Protein AF-A0A0K0G2F4-F1 (afdb_monomer_lite)

Structure (mmCIF, N/CA/C/O backbone):
data_AF-A0A0K0G2F4-F1
#
_entry.id   AF-A0A0K0G2F4-F1
#
loop_
_atom_site.group_PDB
_atom_site.id
_atom_site.type_symbol
_atom_site.label_atom_id
_atom_site.label_alt_id
_atom_site.label_comp_id
_atom_site.label_asym_id
_atom_site.label_entity_id
_atom_site.label_seq_id
_atom_site.pdbx_PDB_ins_code
_atom_site.Cartn_x
_atom_site.Cartn_y
_atom_site.Cartn_z
_atom_site.occupancy
_atom_site.B_iso_or_equiv
_atom_site.auth_seq_id
_atom_site.auth_comp_id
_atom_site.auth_asym_id
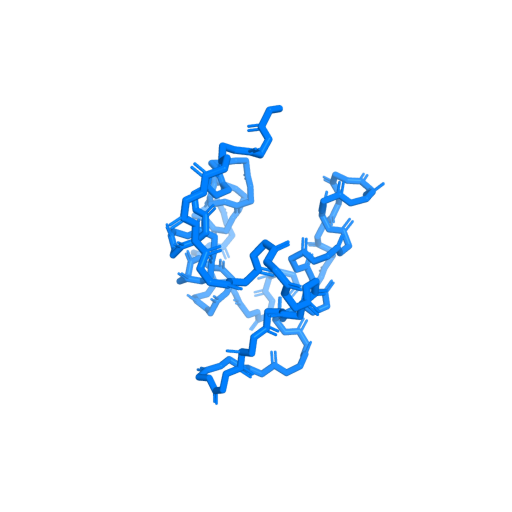_atom_site.auth_atom_id
_atom_site.pdbx_PDB_model_num
ATOM 1 N N . MET A 1 1 ? 2.473 12.211 12.099 1.00 48.44 1 MET A N 1
ATOM 2 C CA . MET A 1 1 ? 1.311 13.075 12.403 1.00 48.44 1 MET A CA 1
ATOM 3 C C . MET A 1 1 ? 0.169 12.676 11.480 1.00 48.44 1 MET A C 1
ATOM 5 O O . MET A 1 1 ? 0.125 13.144 10.352 1.00 48.44 1 MET A O 1
ATOM 9 N N . PHE A 1 2 ? -0.718 11.786 11.929 1.00 51.69 2 PHE A N 1
ATOM 10 C CA . PHE A 1 2 ? -2.007 11.575 11.269 1.00 51.69 2 PHE A CA 1
ATOM 11 C C . PHE A 1 2 ? -2.917 12.702 11.753 1.00 51.69 2 PHE A C 1
ATOM 13 O O . PHE A 1 2 ? -3.247 12.769 12.934 1.00 51.69 2 PHE A O 1
ATOM 20 N N . ARG A 1 3 ? -3.167 13.686 10.886 1.00 47.72 3 ARG A N 1
ATOM 21 C CA . ARG A 1 3 ? -3.970 14.862 11.224 1.00 47.72 3 ARG A CA 1
ATOM 22 C C . ARG A 1 3 ? -5.419 14.435 11.452 1.00 47.72 3 ARG A C 1
ATOM 24 O O . ARG A 1 3 ? -6.066 13.922 10.544 1.00 47.72 3 ARG A O 1
ATOM 31 N N . ASP A 1 4 ? -5.877 14.689 12.670 1.00 57.78 4 ASP A N 1
ATOM 32 C CA . ASP A 1 4 ? -7.266 14.685 13.120 1.00 57.78 4 ASP A CA 1
ATOM 33 C C . ASP A 1 4 ? -8.164 15.387 12.082 1.00 57.78 4 ASP A C 1
ATOM 35 O O . ASP A 1 4 ? -7.973 16.572 11.798 1.00 57.78 4 ASP A O 1
ATOM 39 N N . GLY A 1 5 ? -9.096 14.659 11.455 1.00 45.69 5 GLY A N 1
ATOM 40 C CA . GLY A 1 5 ? -10.052 15.272 10.521 1.00 45.69 5 GLY A CA 1
ATOM 41 C C . GLY A 1 5 ? -10.731 14.355 9.500 1.00 45.69 5 GLY A C 1
ATOM 42 O O . GLY A 1 5 ? -11.737 14.756 8.919 1.00 45.69 5 GLY 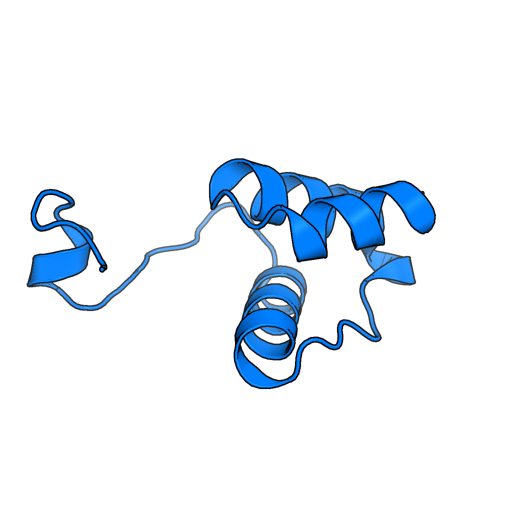A O 1
ATOM 43 N N . LEU A 1 6 ? -10.250 13.129 9.286 1.00 55.50 6 LEU A N 1
ATOM 44 C CA . LEU A 1 6 ? -10.931 12.151 8.427 1.00 55.50 6 LEU A CA 1
ATOM 45 C C . LEU A 1 6 ? -11.795 11.221 9.289 1.00 55.50 6 LEU A C 1
ATOM 47 O O . LEU A 1 6 ? -11.366 10.788 10.357 1.00 55.50 6 LEU A O 1
ATOM 51 N N . LYS A 1 7 ? -13.020 10.897 8.845 1.00 48.62 7 LYS A N 1
ATOM 52 C CA . LYS A 1 7 ? -13.926 9.960 9.553 1.00 48.62 7 LYS A CA 1
ATOM 53 C C . LYS A 1 7 ? -13.254 8.614 9.868 1.00 48.62 7 LYS A C 1
ATOM 55 O O . LYS A 1 7 ? -13.556 8.016 10.895 1.00 48.62 7 LYS A O 1
ATOM 60 N N . GLU A 1 8 ? -12.295 8.199 9.046 1.00 48.34 8 GLU A N 1
ATOM 61 C CA . GLU A 1 8 ? -11.486 6.989 9.234 1.00 48.34 8 GLU A CA 1
ATOM 62 C C . GLU A 1 8 ? -10.631 7.023 10.514 1.00 48.34 8 GLU A C 1
ATOM 64 O O . GLU A 1 8 ? -10.376 5.975 11.101 1.00 48.34 8 GLU A O 1
ATOM 69 N N . SER A 1 9 ? -10.269 8.206 11.027 1.00 52.12 9 SER A N 1
ATOM 70 C CA . SER A 1 9 ? -9.564 8.343 12.310 1.00 52.12 9 SER A CA 1
ATOM 71 C C . SER A 1 9 ? -10.437 8.000 13.521 1.00 52.12 9 SER A C 1
ATOM 73 O O . SER A 1 9 ? -9.896 7.657 14.566 1.00 52.12 9 SER A O 1
ATOM 75 N N . LYS A 1 10 ? -11.773 8.074 13.407 1.00 51.25 10 LYS A N 1
ATOM 76 C CA . LYS A 1 10 ? -12.689 7.699 14.501 1.00 51.25 10 LYS A CA 1
ATOM 77 C C . LYS A 1 10 ? -13.023 6.210 14.525 1.00 51.25 10 LYS A C 1
ATOM 79 O O . LYS A 1 10 ? -13.322 5.694 15.595 1.00 51.25 10 LYS A O 1
ATOM 84 N N . GLU A 1 11 ? -12.970 5.533 13.380 1.00 56.22 11 GLU A N 1
ATOM 85 C CA . GLU A 1 11 ? -13.287 4.100 13.278 1.00 56.22 11 GLU A CA 1
ATOM 86 C C . GLU A 1 11 ? -12.040 3.209 13.173 1.00 56.22 11 GLU A C 1
ATOM 88 O O . GLU A 1 11 ? -12.158 1.989 13.232 1.00 56.22 11 GLU A O 1
ATOM 93 N N . SER A 1 12 ? -10.840 3.795 13.035 1.00 63.44 12 SER A N 1
ATOM 94 C CA . SER A 1 12 ? -9.568 3.078 12.841 1.00 63.44 12 SER A CA 1
ATOM 95 C C . SER A 1 12 ? -9.594 2.076 11.672 1.00 63.44 12 SER A C 1
ATOM 97 O O . SER A 1 12 ? -8.772 1.160 11.612 1.00 63.44 12 SER A O 1
ATOM 99 N N . MET A 1 13 ? -10.541 2.243 10.746 1.00 64.00 13 MET A N 1
ATOM 100 C CA . MET A 1 13 ? -10.792 1.362 9.612 1.00 64.00 13 MET A CA 1
ATOM 101 C C . MET A 1 13 ? -10.802 2.185 8.331 1.00 64.00 13 MET A C 1
ATOM 103 O O . MET A 1 13 ? -11.600 3.107 8.180 1.00 64.00 13 MET A O 1
ATOM 107 N N . ILE A 1 14 ? -9.933 1.802 7.400 1.00 71.44 14 ILE A N 1
ATOM 108 C CA . ILE A 1 14 ? -9.860 2.345 6.044 1.00 71.44 14 ILE A CA 1
ATOM 109 C C . ILE A 1 14 ? -10.590 1.354 5.141 1.00 71.44 14 ILE A C 1
ATOM 111 O O . ILE A 1 14 ? -10.183 0.196 5.023 1.00 71.44 14 ILE A O 1
ATOM 115 N N . LYS A 1 15 ? -11.696 1.776 4.523 1.00 71.38 15 LYS A N 1
ATOM 116 C CA . LYS A 1 15 ? -12.489 0.898 3.654 1.00 71.38 15 LYS A CA 1
ATOM 117 C C . LYS A 1 15 ? -12.033 1.051 2.208 1.00 71.38 15 LYS A C 1
ATOM 119 O O . LYS A 1 15 ? -12.403 2.003 1.527 1.00 71.38 15 LYS A O 1
ATOM 124 N N . ILE A 1 16 ? -11.242 0.091 1.745 1.00 78.94 16 ILE A N 1
ATOM 125 C CA . ILE A 1 16 ? -10.699 0.070 0.389 1.00 78.94 16 ILE A CA 1
ATOM 126 C C . ILE A 1 16 ? -11.558 -0.861 -0.469 1.00 78.94 16 ILE A C 1
ATOM 128 O O . ILE A 1 16 ? -11.550 -2.069 -0.263 1.00 78.94 16 ILE A O 1
ATOM 132 N N . VAL A 1 17 ? -12.349 -0.295 -1.386 1.00 76.94 17 VAL A N 1
ATOM 133 C CA . VAL A 1 17 ? -13.339 -1.050 -2.193 1.00 76.94 17 VAL A CA 1
ATOM 134 C C . VAL A 1 17 ? -12.921 -1.185 -3.662 1.00 76.94 17 VAL A C 1
ATOM 136 O O . VAL A 1 17 ? -13.416 -2.044 -4.378 1.00 76.94 17 VAL A O 1
ATOM 139 N N . ASP A 1 18 ? -12.003 -0.331 -4.101 1.00 80.25 18 ASP A N 1
ATOM 140 C CA . ASP A 1 18 ? -11.684 -0.080 -5.511 1.00 80.25 18 ASP A CA 1
ATOM 141 C C . ASP A 1 18 ? -10.334 -0.687 -5.932 1.00 80.25 18 ASP A C 1
ATOM 143 O O . ASP A 1 18 ? -9.922 -0.567 -7.078 1.00 80.25 18 ASP A O 1
ATOM 147 N N . PHE A 1 19 ? -9.634 -1.340 -4.998 1.00 83.56 19 PHE A N 1
ATOM 148 C CA . PHE A 1 19 ? -8.336 -1.969 -5.231 1.00 83.56 19 PHE A CA 1
ATOM 149 C C . PHE A 1 19 ? -8.367 -3.438 -4.833 1.00 83.56 19 PHE A C 1
ATOM 151 O O . PHE A 1 19 ? -9.058 -3.833 -3.890 1.00 83.56 19 PHE A O 1
ATOM 158 N N . LYS A 1 20 ? -7.568 -4.249 -5.528 1.00 85.69 20 LYS A N 1
ATOM 159 C CA . LYS A 1 20 ? -7.356 -5.648 -5.155 1.00 85.69 20 LYS A CA 1
ATOM 160 C C . LYS A 1 20 ? -6.653 -5.750 -3.806 1.00 85.69 20 LYS A C 1
ATOM 162 O O . LYS A 1 20 ? -5.812 -4.921 -3.458 1.00 85.69 20 LYS A O 1
ATOM 167 N N . VAL A 1 21 ? -6.961 -6.822 -3.081 1.00 84.56 21 VAL A N 1
ATOM 168 C CA . VAL A 1 21 ? -6.349 -7.116 -1.778 1.00 84.56 21 VAL A CA 1
ATOM 169 C C . VAL A 1 21 ? -4.828 -7.222 -1.894 1.00 84.56 21 VAL A C 1
ATOM 171 O O . VAL A 1 21 ? -4.133 -6.756 -1.000 1.00 84.56 21 VAL A O 1
ATOM 174 N N . ASP A 1 22 ? -4.309 -7.760 -2.999 1.00 86.56 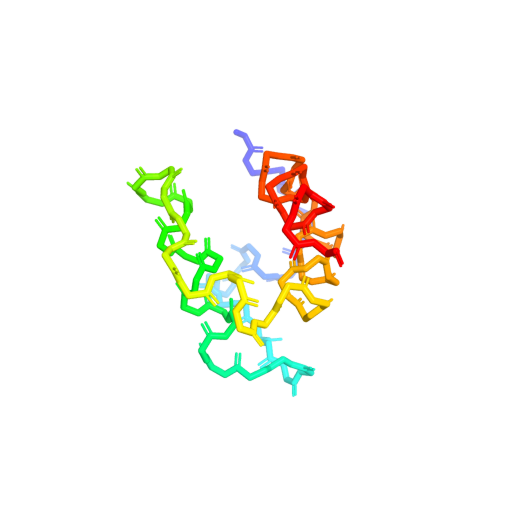22 ASP A N 1
ATOM 175 C CA . ASP A 1 22 ? -2.867 -7.867 -3.252 1.00 86.56 22 ASP A CA 1
ATOM 176 C C . ASP A 1 22 ? -2.181 -6.496 -3.347 1.00 86.56 22 ASP A C 1
ATOM 178 O O . ASP A 1 22 ? -1.148 -6.279 -2.722 1.00 86.56 22 ASP A O 1
ATOM 182 N N . VAL A 1 23 ? -2.815 -5.528 -4.016 1.00 86.75 23 VAL A N 1
ATOM 183 C CA . VAL A 1 23 ? -2.307 -4.150 -4.147 1.00 86.75 23 VAL A CA 1
ATOM 184 C C . VAL A 1 23 ? -2.279 -3.450 -2.786 1.00 86.75 23 VAL A C 1
ATOM 186 O O . VAL A 1 23 ? -1.322 -2.758 -2.444 1.00 86.75 23 VAL A O 1
ATOM 189 N N . VAL A 1 24 ? -3.326 -3.651 -1.981 1.00 87.12 24 VAL A N 1
ATOM 190 C CA . VAL A 1 24 ? -3.399 -3.119 -0.612 1.00 87.12 24 VAL A CA 1
ATOM 191 C C . VAL A 1 24 ? -2.357 -3.781 0.289 1.00 87.12 24 VAL A C 1
ATOM 193 O O . VAL A 1 24 ? -1.730 -3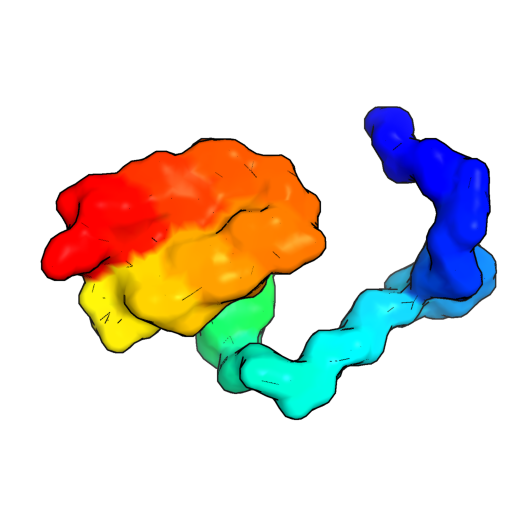.101 1.100 1.00 87.12 24 VAL A O 1
ATOM 196 N N . LYS A 1 25 ? -2.151 -5.094 0.146 1.00 87.31 25 LYS A N 1
ATOM 197 C CA . LYS A 1 25 ? -1.093 -5.821 0.851 1.00 87.31 25 LYS A CA 1
ATOM 198 C C . LYS A 1 25 ? 0.272 -5.251 0.524 1.00 87.31 25 LYS A C 1
ATOM 200 O O . LYS A 1 25 ? 1.030 -5.028 1.450 1.00 87.31 25 LYS A O 1
ATOM 205 N N . GLU A 1 26 ? 0.560 -4.974 -0.741 1.00 87.50 26 GLU A N 1
ATOM 206 C CA . GLU A 1 26 ? 1.849 -4.405 -1.131 1.00 87.50 26 GLU A CA 1
ATOM 207 C C . GLU A 1 26 ? 2.060 -3.001 -0.567 1.00 87.50 26 GLU A C 1
ATOM 209 O O . GLU A 1 26 ? 3.141 -2.664 -0.098 1.00 87.50 26 GLU A O 1
ATOM 214 N N . MET A 1 27 ? 1.005 -2.182 -0.570 1.00 87.31 27 MET A N 1
ATOM 215 C CA . MET A 1 27 ? 1.037 -0.874 0.074 1.00 87.31 27 MET A CA 1
ATOM 216 C C . MET A 1 27 ? 1.377 -1.003 1.565 1.00 87.31 27 MET A C 1
ATOM 218 O O . MET A 1 27 ? 2.193 -0.239 2.074 1.00 87.31 27 MET A O 1
ATOM 222 N N . LEU A 1 28 ? 0.751 -1.953 2.264 1.00 86.81 28 LEU A N 1
ATOM 223 C CA . LEU A 1 28 ? 1.040 -2.239 3.670 1.00 86.81 28 LEU A CA 1
ATOM 224 C C . LEU A 1 28 ? 2.469 -2.756 3.849 1.00 86.81 28 LEU A C 1
ATOM 226 O O . LEU A 1 28 ? 3.173 -2.266 4.725 1.00 86.81 28 LEU A O 1
ATOM 230 N N . ASP A 1 29 ? 2.903 -3.697 3.013 1.00 88.38 29 ASP A N 1
ATOM 231 C CA . ASP A 1 29 ? 4.249 -4.267 3.046 1.00 88.38 29 ASP A CA 1
ATOM 232 C C . ASP A 1 29 ? 5.287 -3.155 2.917 1.00 88.38 29 ASP A C 1
ATOM 234 O O . ASP A 1 29 ? 6.134 -3.018 3.791 1.00 88.38 29 ASP A O 1
ATOM 238 N N . TYR A 1 30 ? 5.109 -2.245 1.958 1.00 87.88 30 TYR A N 1
ATOM 239 C CA . TYR A 1 30 ? 5.960 -1.072 1.797 1.00 87.88 30 TYR A CA 1
ATOM 240 C C . TYR A 1 30 ? 5.947 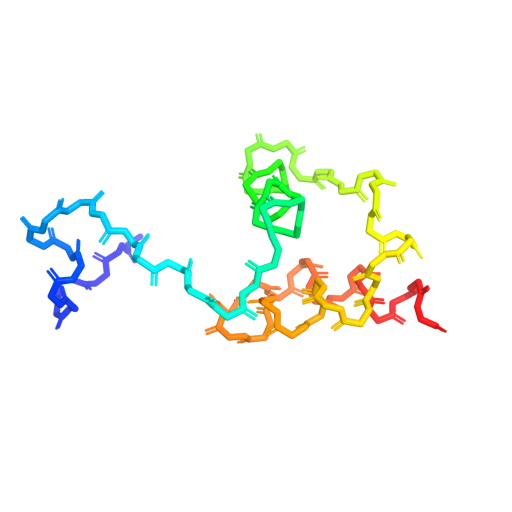-0.144 3.017 1.00 87.88 30 TYR A C 1
ATOM 242 O O . TYR A 1 30 ? 6.995 0.317 3.455 1.00 87.88 30 TYR A O 1
ATOM 250 N N . ILE A 1 31 ? 4.781 0.126 3.611 1.00 86.38 31 ILE A N 1
ATOM 251 C CA . ILE A 1 31 ? 4.692 0.980 4.809 1.00 86.38 31 ILE A CA 1
ATOM 252 C C . ILE A 1 31 ? 5.482 0.386 5.988 1.00 86.38 31 ILE A C 1
ATOM 254 O O . ILE A 1 31 ? 6.017 1.141 6.801 1.00 86.38 31 ILE A O 1
ATOM 258 N N . TYR A 1 32 ? 5.543 -0.943 6.099 1.00 86.56 32 TYR A N 1
ATOM 259 C CA . TYR A 1 32 ? 6.175 -1.631 7.227 1.00 86.56 32 TYR A CA 1
ATOM 260 C C . TYR A 1 32 ? 7.604 -2.122 6.958 1.00 86.56 32 TYR A C 1
ATOM 262 O O . TYR A 1 32 ? 8.360 -2.291 7.914 1.00 86.56 32 TYR A O 1
ATOM 270 N N . THR A 1 33 ? 7.979 -2.350 5.702 1.00 85.19 33 THR A N 1
ATOM 271 C CA . THR A 1 33 ? 9.263 -2.954 5.305 1.00 85.19 33 THR A CA 1
ATOM 272 C C . THR A 1 33 ? 10.090 -2.065 4.375 1.00 85.19 33 THR A C 1
ATOM 274 O O . THR A 1 33 ? 11.274 -2.324 4.198 1.00 85.19 33 THR A O 1
ATOM 277 N N . ASP A 1 34 ? 9.501 -1.001 3.816 1.00 84.56 34 ASP A N 1
ATOM 278 C CA . ASP A 1 34 ? 10.055 -0.189 2.718 1.00 84.56 34 ASP A CA 1
ATOM 279 C C . ASP A 1 34 ? 10.297 -0.985 1.414 1.00 84.56 34 ASP A C 1
ATOM 281 O O . ASP A 1 34 ? 10.859 -0.465 0.450 1.00 84.56 34 ASP A O 1
ATOM 285 N N . GLU A 1 35 ? 9.819 -2.232 1.340 1.00 82.12 35 GLU A N 1
ATOM 286 C CA . GLU A 1 35 ? 9.948 -3.120 0.187 1.00 82.12 35 GLU A CA 1
ATOM 287 C C . GLU A 1 35 ? 8.578 -3.402 -0.453 1.00 82.12 35 GLU A C 1
ATOM 289 O O . GLU A 1 35 ? 7.536 -3.366 0.195 1.00 82.12 35 GLU A O 1
ATOM 294 N N . ALA A 1 36 ? 8.570 -3.634 -1.768 1.00 82.38 36 ALA A N 1
ATOM 295 C CA . ALA A 1 36 ? 7.355 -3.922 -2.534 1.00 82.38 36 ALA A CA 1
ATOM 296 C C . ALA A 1 36 ? 7.665 -4.954 -3.638 1.00 82.38 36 ALA A C 1
ATOM 298 O O . ALA A 1 36 ? 7.851 -4.587 -4.803 1.00 82.38 36 ALA A O 1
ATOM 299 N N . PRO A 1 37 ? 7.819 -6.243 -3.290 1.00 80.75 37 PRO A N 1
ATOM 300 C CA . PRO A 1 37 ? 8.327 -7.260 -4.209 1.00 80.75 37 PRO A CA 1
ATOM 301 C C . PRO A 1 37 ? 7.380 -7.599 -5.375 1.00 80.75 37 PRO A C 1
ATOM 303 O O . PRO A 1 37 ? 7.869 -7.883 -6.471 1.00 80.75 37 PRO A O 1
ATOM 306 N N . ASN A 1 38 ? 6.055 -7.536 -5.200 1.00 81.75 38 ASN A N 1
ATOM 307 C CA . ASN A 1 38 ? 5.082 -7.853 -6.264 1.00 81.75 38 ASN A CA 1
ATOM 308 C C . ASN A 1 38 ? 4.678 -6.613 -7.084 1.00 81.75 38 ASN A C 1
ATOM 310 O O . ASN A 1 38 ? 3.906 -6.712 -8.045 1.00 81.75 38 ASN A O 1
ATOM 314 N N . LEU A 1 39 ? 5.279 -5.452 -6.789 1.00 83.38 39 LEU A N 1
ATOM 315 C CA . LEU A 1 39 ? 4.957 -4.178 -7.427 1.00 83.38 39 LEU A CA 1
ATOM 316 C C . LEU A 1 39 ? 5.142 -4.250 -8.938 1.00 83.38 39 LEU A C 1
ATOM 318 O O . LEU A 1 39 ? 4.414 -3.603 -9.677 1.00 83.38 39 LEU A O 1
ATOM 322 N N . LYS A 1 40 ? 6.073 -5.076 -9.415 1.00 82.12 40 LYS A N 1
ATOM 323 C CA . LYS A 1 40 ? 6.354 -5.244 -10.841 1.00 82.12 40 LYS A CA 1
ATOM 324 C C . LYS A 1 40 ? 5.189 -5.866 -11.622 1.00 82.12 40 LYS A C 1
ATOM 326 O O . LYS A 1 40 ? 5.019 -5.546 -12.792 1.00 82.12 40 LYS A O 1
ATOM 331 N N . GLU A 1 41 ? 4.383 -6.723 -10.998 1.00 85.00 41 GLU A N 1
ATOM 332 C CA . GLU A 1 41 ? 3.233 -7.363 -11.657 1.00 85.00 41 GLU A CA 1
ATOM 333 C C . GLU A 1 41 ? 1.982 -6.475 -11.644 1.00 85.00 41 GLU A C 1
ATOM 335 O O . GLU A 1 41 ? 1.105 -6.607 -12.497 1.00 85.00 41 GLU A O 1
ATOM 340 N N . MET A 1 42 ? 1.912 -5.531 -10.703 1.00 86.25 42 MET A N 1
ATOM 341 C CA . MET A 1 42 ? 0.761 -4.650 -10.495 1.00 86.25 42 MET A CA 1
ATOM 342 C C . MET A 1 42 ? 1.145 -3.169 -10.420 1.00 86.25 42 MET A C 1
ATOM 344 O O . MET A 1 42 ? 0.466 -2.375 -9.772 1.00 86.25 42 MET A O 1
ATOM 348 N N . ALA A 1 43 ? 2.191 -2.777 -11.153 1.00 86.19 43 ALA A N 1
ATOM 349 C CA . ALA A 1 43 ? 2.790 -1.444 -11.080 1.00 86.19 43 ALA A CA 1
ATOM 350 C C . ALA A 1 43 ? 1.775 -0.323 -11.352 1.00 86.19 43 ALA A C 1
ATOM 352 O O . ALA A 1 43 ? 1.774 0.685 -10.653 1.00 86.19 43 ALA A O 1
ATOM 353 N N . ASN A 1 44 ? 0.848 -0.521 -12.297 1.00 88.75 44 ASN A N 1
ATOM 354 C CA . ASN A 1 44 ? -0.235 0.432 -12.578 1.00 88.75 44 ASN A CA 1
ATOM 355 C C . ASN A 1 44 ? -1.214 0.606 -11.402 1.00 88.75 44 ASN A C 1
ATOM 357 O O . ASN A 1 44 ? -1.606 1.727 -11.070 1.00 88.75 44 ASN A O 1
ATOM 361 N N . GLU A 1 45 ? -1.623 -0.489 -10.758 1.00 89.19 45 GLU A N 1
ATOM 362 C CA . GLU A 1 45 ? -2.561 -0.421 -9.630 1.00 89.19 45 GLU A CA 1
ATOM 363 C C . GLU A 1 45 ? -1.869 0.107 -8.367 1.00 89.19 45 GLU A C 1
ATOM 365 O O . GLU A 1 45 ? -2.420 0.965 -7.673 1.00 89.19 45 GLU A O 1
ATOM 370 N N . VAL A 1 46 ? -0.626 -0.323 -8.119 1.00 88.44 46 VAL A N 1
ATOM 371 C CA . VAL A 1 46 ? 0.222 0.176 -7.027 1.00 88.44 46 VAL A CA 1
ATOM 372 C C . VAL A 1 46 ? 0.528 1.664 -7.206 1.00 88.44 46 VAL A C 1
ATOM 374 O O . VAL A 1 46 ? 0.504 2.422 -6.240 1.00 88.44 46 VAL A O 1
ATOM 377 N N . LEU A 1 47 ? 0.735 2.132 -8.439 1.00 89.62 47 LEU A N 1
ATOM 378 C CA . LEU A 1 47 ? 0.879 3.559 -8.717 1.00 89.62 47 LEU A CA 1
ATOM 379 C C . LEU A 1 47 ? -0.383 4.331 -8.320 1.00 89.62 47 LEU A C 1
ATOM 381 O O . LEU A 1 47 ? -0.296 5.383 -7.689 1.00 89.62 47 LEU A O 1
ATOM 385 N N . THR A 1 48 ? -1.549 3.793 -8.674 1.00 90.19 48 THR A N 1
ATOM 386 C CA . THR A 1 48 ? -2.844 4.429 -8.420 1.00 90.19 48 THR A CA 1
ATOM 387 C C . THR A 1 48 ? -3.135 4.517 -6.920 1.00 90.19 48 THR A C 1
ATOM 389 O O . THR A 1 48 ? -3.555 5.569 -6.438 1.00 90.19 48 THR A O 1
ATOM 392 N N . ILE A 1 49 ? -2.869 3.452 -6.151 1.00 88.25 49 ILE A N 1
ATOM 393 C CA . ILE A 1 49 ? -3.044 3.479 -4.691 1.00 88.25 49 ILE A CA 1
ATOM 394 C C . ILE A 1 49 ? -1.998 4.382 -4.020 1.00 88.25 49 ILE A C 1
ATOM 396 O O . ILE A 1 49 ? -2.342 5.157 -3.128 1.00 88.25 49 ILE A O 1
ATOM 400 N N . ALA A 1 50 ? -0.744 4.354 -4.482 1.00 88.88 50 ALA A N 1
ATOM 401 C CA . ALA A 1 50 ? 0.315 5.200 -3.946 1.00 88.88 50 ALA A CA 1
ATOM 402 C C . ALA A 1 50 ? 0.019 6.688 -4.170 1.00 88.88 50 ALA A C 1
ATOM 404 O O . ALA A 1 50 ? 0.249 7.500 -3.277 1.00 88.88 50 ALA A O 1
ATOM 405 N N . ASP A 1 51 ? -0.534 7.045 -5.330 1.00 88.69 51 ASP A N 1
ATOM 406 C CA . ASP A 1 51 ? -0.993 8.401 -5.619 1.00 88.69 51 ASP A CA 1
ATOM 407 C C . ASP A 1 51 ? -2.185 8.794 -4.732 1.00 88.69 51 ASP A C 1
ATOM 409 O O . ASP A 1 51 ? -2.146 9.836 -4.077 1.00 88.69 51 ASP A O 1
ATOM 413 N N . ARG A 1 52 ? -3.189 7.913 -4.607 1.00 88.00 52 ARG A N 1
ATOM 414 C CA . ARG A 1 52 ? -4.401 8.152 -3.801 1.00 88.00 52 ARG A CA 1
ATOM 415 C C . ARG A 1 52 ? -4.101 8.392 -2.320 1.00 88.00 52 ARG A C 1
ATOM 417 O O . ARG A 1 52 ? -4.749 9.233 -1.701 1.00 88.00 52 ARG A O 1
ATOM 424 N N . TYR A 1 53 ? -3.135 7.665 -1.758 1.00 85.12 53 TYR A N 1
ATOM 425 C CA . TYR A 1 53 ? -2.746 7.762 -0.346 1.00 85.12 53 TYR A CA 1
ATOM 426 C C . TYR A 1 53 ? -1.50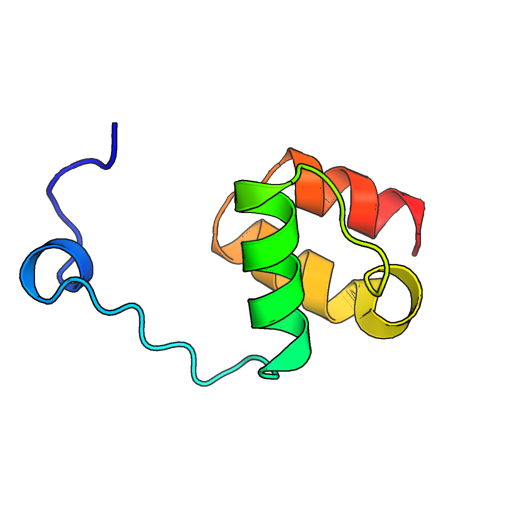1 8.631 -0.103 1.00 85.12 53 TYR A C 1
ATOM 428 O O . TYR A 1 53 ? -1.064 8.767 1.039 1.00 85.12 53 TYR A O 1
ATOM 436 N N . GLY A 1 54 ? -0.930 9.247 -1.143 1.00 85.69 54 GLY A N 1
ATOM 437 C CA . GLY A 1 54 ? 0.213 10.155 -1.013 1.00 85.69 54 GLY A CA 1
ATOM 438 C C . GLY A 1 54 ? 1.534 9.475 -0.629 1.00 85.69 54 GLY A C 1
ATOM 439 O O . GLY A 1 54 ? 2.407 10.111 -0.036 1.00 85.69 54 GLY A O 1
ATOM 440 N N . LEU A 1 55 ? 1.712 8.196 -0.963 1.00 87.94 55 LEU A N 1
ATOM 441 C CA . LEU A 1 55 ? 2.943 7.441 -0.722 1.00 87.94 55 LEU A CA 1
ATOM 442 C C . LEU A 1 55 ? 3.977 7.736 -1.817 1.00 87.94 55 LEU A C 1
ATOM 444 O O . LEU A 1 55 ? 4.129 6.986 -2.780 1.00 87.94 55 LEU A O 1
ATOM 448 N N . GLY A 1 56 ? 4.707 8.843 -1.672 1.00 86.56 56 GLY A N 1
ATOM 449 C CA . GLY A 1 56 ? 5.673 9.304 -2.680 1.00 86.56 56 GLY A CA 1
ATOM 450 C C . GLY A 1 56 ? 6.794 8.303 -3.006 1.00 86.56 56 GLY A C 1
ATOM 451 O O . GLY A 1 56 ? 7.209 8.205 -4.165 1.00 86.56 56 GLY A O 1
ATOM 452 N N . GLY A 1 57 ? 7.259 7.535 -2.015 1.00 86.06 57 GLY A N 1
ATOM 453 C CA . GLY A 1 57 ? 8.285 6.506 -2.211 1.00 86.06 57 GLY A CA 1
ATOM 454 C C . GLY A 1 57 ? 7.769 5.319 -3.027 1.00 86.06 57 GLY A C 1
ATOM 455 O O . GLY A 1 57 ? 8.331 5.011 -4.079 1.00 86.06 57 GLY A O 1
ATOM 456 N N . LEU A 1 58 ? 6.620 4.759 -2.633 1.00 87.06 58 LEU A N 1
ATOM 457 C CA . LEU A 1 58 ? 5.939 3.692 -3.375 1.00 87.06 58 LEU A CA 1
ATOM 458 C C . LEU A 1 58 ? 5.577 4.125 -4.802 1.00 87.06 58 LEU A C 1
ATOM 460 O O . LEU A 1 58 ? 5.789 3.379 -5.753 1.00 87.06 58 LEU A O 1
ATOM 464 N N . LYS A 1 59 ? 5.104 5.367 -4.973 1.00 88.50 59 LYS A N 1
ATOM 465 C CA . LYS A 1 59 ? 4.814 5.960 -6.285 1.00 88.50 59 LYS A CA 1
ATOM 466 C C . LYS A 1 59 ? 6.059 5.976 -7.172 1.00 88.50 59 LYS A C 1
ATOM 468 O O . LYS A 1 59 ? 5.996 5.577 -8.329 1.00 88.50 59 LYS A O 1
ATOM 473 N N . SER A 1 60 ? 7.194 6.417 -6.634 1.00 89.12 60 SER A N 1
ATOM 474 C CA . SER A 1 60 ? 8.453 6.479 -7.386 1.00 89.12 60 SER A CA 1
ATOM 475 C C . SER A 1 60 ? 8.960 5.089 -7.772 1.00 89.12 60 SER A C 1
ATOM 477 O O . SER A 1 60 ? 9.447 4.908 -8.887 1.00 89.12 60 SER A O 1
ATOM 479 N N . MET A 1 61 ? 8.804 4.097 -6.889 1.00 86.25 61 MET A N 1
ATOM 480 C CA . MET A 1 61 ? 9.108 2.699 -7.208 1.00 86.25 61 MET A CA 1
ATOM 481 C C . MET A 1 61 ? 8.189 2.163 -8.309 1.00 86.25 61 MET A C 1
ATOM 483 O O . MET A 1 61 ? 8.682 1.586 -9.273 1.00 86.25 61 MET A O 1
ATOM 487 N N . ALA A 1 62 ? 6.882 2.420 -8.221 1.00 86.75 62 ALA A N 1
ATOM 488 C CA . ALA A 1 62 ? 5.911 2.000 -9.228 1.00 86.75 62 ALA A CA 1
ATOM 489 C C . ALA A 1 62 ? 6.217 2.600 -10.610 1.00 86.75 62 ALA A C 1
ATOM 491 O O . ALA A 1 62 ? 6.246 1.867 -11.592 1.00 86.75 62 ALA A O 1
ATOM 492 N N . ILE A 1 63 ? 6.549 3.897 -10.685 1.00 85.62 63 ILE A N 1
ATOM 493 C CA . ILE A 1 63 ? 6.953 4.565 -11.939 1.00 85.62 63 ILE A CA 1
ATOM 494 C C . ILE A 1 63 ? 8.231 3.950 -12.518 1.00 85.62 63 ILE A C 1
ATOM 496 O O . ILE A 1 63 ? 8.364 3.834 -13.729 1.00 85.62 63 ILE A O 1
ATOM 500 N N . LYS A 1 64 ? 9.183 3.556 -11.668 1.00 84.94 64 LYS A N 1
ATOM 501 C CA . LYS A 1 64 ? 10.451 2.963 -12.112 1.00 84.94 64 LYS A CA 1
ATOM 502 C C . LYS A 1 64 ? 10.282 1.556 -12.705 1.00 84.94 64 LYS A C 1
ATOM 504 O O . LYS A 1 64 ? 11.170 1.090 -13.414 1.00 84.94 64 LYS A O 1
ATOM 509 N N . HIS A 1 65 ? 9.183 0.882 -12.377 1.00 79.12 65 HIS A N 1
ATOM 510 C CA . HIS A 1 65 ? 8.867 -0.481 -12.801 1.00 79.12 65 HIS A CA 1
ATOM 511 C C . HIS A 1 65 ? 7.730 -0.560 -13.841 1.00 79.12 65 HIS A C 1
ATOM 513 O O . HIS A 1 65 ? 7.337 -1.674 -14.194 1.00 79.12 65 HIS A O 1
ATOM 519 N N . LEU A 1 66 ? 7.239 0.590 -14.323 1.00 71.12 66 LEU A N 1
ATOM 520 C CA . LEU A 1 66 ? 6.313 0.743 -15.455 1.00 71.12 66 LEU A CA 1
ATOM 521 C C . LEU A 1 66 ? 7.055 0.779 -16.795 1.00 71.12 66 LEU A C 1
ATOM 523 O O . LEU A 1 66 ? 6.498 0.223 -17.767 1.00 71.12 66 LEU A O 1
#

Secondary structure (DSSP, 8-state):
---TTSTHHHHT-----SS-HHHHHHHHHHHHHS--TTTTTSHHHHHHHHHHTT-HHHHHHHHHT-

Radius of gyration: 12.24 Å; chains: 1; bounding box: 24×23×30 Å

InterPro domains:
  IPR000210 BTB/POZ domain [PF00651] (1-65)
  IPR011333 SKP1/BTB/POZ domain superfamily [G3DSA:3.30.710.10] (1-66)
  IPR011333 SKP1/BTB/POZ domain superfamily [SSF54695] (1-66)

pLDDT: mean 78.66, std 13.48, range [45.69, 90.19]

Sequence (66 aa):
MFRDGLKESKESMIKIVDFKVDVVKEMLDYIYTDEAPNLKEMANEVLTIADRYGLGGLKSMAIKHL

Organism: Strongyloides venezuelensis (NCBI:txid75913)

Foldseek 3Di:
DPDPDDPCVVVVDDDDDPADPLLVVQVVCCVVPVDRVCCLVVLVRVLVVCVVVVVPSSNVVSVVND